Protein AF-A0A351FNK7-F1 (afdb_monomer)

Structure (mmCIF, N/CA/C/O backbone):
data_AF-A0A351FNK7-F1
#
_entry.id   AF-A0A351FNK7-F1
#
loop_
_atom_site.group_PDB
_atom_site.id
_atom_site.type_symbol
_atom_site.label_atom_id
_atom_site.label_alt_id
_atom_site.label_comp_id
_atom_site.label_asym_id
_atom_site.label_entity_id
_atom_site.label_seq_i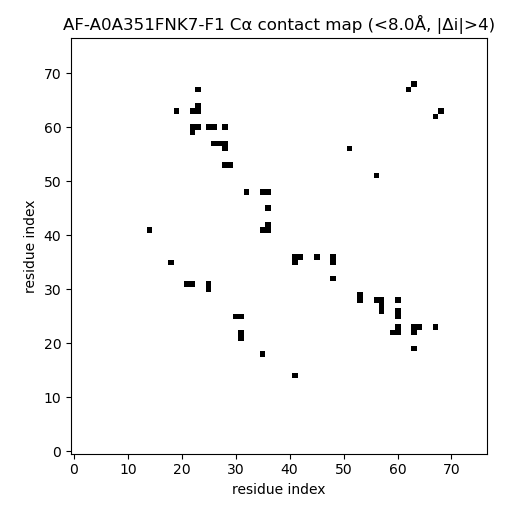d
_atom_site.pdbx_PDB_ins_code
_atom_site.Cartn_x
_atom_site.Cartn_y
_atom_site.Cartn_z
_atom_site.occupancy
_atom_site.B_iso_or_equiv
_atom_site.auth_seq_id
_atom_site.auth_comp_id
_atom_site.auth_asym_id
_atom_site.auth_atom_id
_atom_site.pdbx_PDB_model_num
ATOM 1 N N . MET A 1 1 ? 11.858 12.952 -24.492 1.00 40.62 1 MET A N 1
ATOM 2 C CA . MET A 1 1 ? 11.489 11.533 -24.659 1.00 40.62 1 MET A CA 1
ATOM 3 C C . MET A 1 1 ? 10.089 11.382 -24.089 1.00 40.62 1 MET A C 1
ATOM 5 O O . MET A 1 1 ? 9.949 11.366 -22.878 1.00 40.62 1 MET A O 1
ATOM 9 N N . ASN A 1 2 ? 9.057 11.403 -24.936 1.00 43.91 2 ASN A N 1
ATOM 10 C CA . ASN A 1 2 ? 7.673 11.226 -24.493 1.00 43.91 2 ASN A CA 1
ATOM 11 C C . ASN A 1 2 ? 7.366 9.729 -24.489 1.00 43.91 2 ASN A C 1
ATOM 13 O O . ASN A 1 2 ? 7.115 9.163 -25.550 1.00 43.91 2 ASN A O 1
ATOM 17 N N . GLN A 1 3 ? 7.413 9.087 -23.321 1.00 45.94 3 GLN A N 1
ATOM 18 C CA . GLN A 1 3 ? 6.832 7.756 -23.172 1.00 45.94 3 GLN A CA 1
ATOM 19 C C . GLN A 1 3 ? 5.327 7.909 -22.974 1.00 45.94 3 GLN A C 1
ATOM 21 O O . GLN A 1 3 ? 4.834 8.183 -21.884 1.00 45.94 3 GLN A O 1
ATOM 26 N N . THR A 1 4 ? 4.593 7.774 -24.070 1.00 48.88 4 THR A N 1
ATOM 27 C CA . THR A 1 4 ? 3.157 7.517 -24.051 1.00 48.88 4 THR A CA 1
ATOM 28 C C . THR A 1 4 ? 2.985 6.061 -23.617 1.00 48.88 4 THR A C 1
ATOM 30 O O . THR A 1 4 ? 3.193 5.159 -24.424 1.00 48.88 4 THR A O 1
ATOM 33 N N . LEU A 1 5 ? 2.688 5.815 -22.337 1.00 52.84 5 LEU A N 1
ATOM 34 C CA . LEU A 1 5 ? 2.304 4.483 -21.859 1.00 52.84 5 LEU A CA 1
ATOM 35 C C . LEU A 1 5 ? 0.998 4.080 -22.572 1.00 52.84 5 LEU A C 1
ATOM 37 O O . LEU A 1 5 ? -0.013 4.768 -22.405 1.00 52.84 5 LEU A O 1
ATOM 41 N N . PRO A 1 6 ? 0.988 3.026 -23.407 1.00 43.41 6 PRO A N 1
ATOM 42 C CA . PRO A 1 6 ? -0.222 2.612 -24.100 1.00 43.41 6 PRO A CA 1
ATOM 43 C C . PRO A 1 6 ? -1.173 1.932 -23.099 1.00 43.41 6 PRO A C 1
ATOM 45 O O . PRO A 1 6 ? -0.831 0.909 -22.519 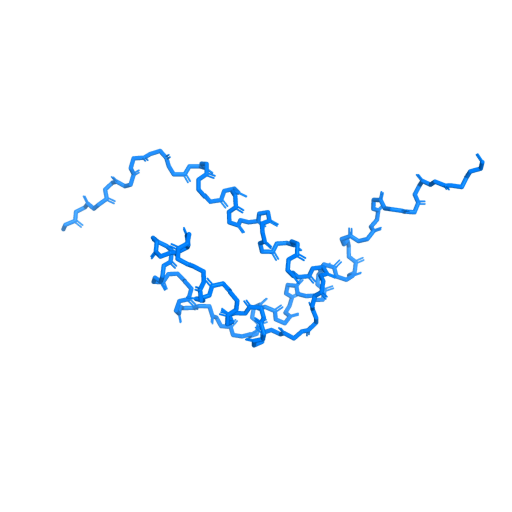1.00 43.41 6 PRO A O 1
ATOM 48 N N . CYS A 1 7 ? -2.368 2.500 -22.907 1.00 47.06 7 CYS A N 1
ATOM 49 C CA . CYS A 1 7 ? -3.524 1.893 -22.223 1.00 47.06 7 CYS A CA 1
ATOM 50 C C . CYS A 1 7 ? -3.233 1.213 -20.860 1.00 47.06 7 CYS A C 1
ATOM 52 O O . CYS A 1 7 ? -3.381 0.000 -20.707 1.00 47.06 7 CYS A O 1
ATOM 54 N N . THR A 1 8 ? -2.865 2.000 -19.848 1.00 57.03 8 THR A N 1
ATOM 55 C CA . THR A 1 8 ? -2.400 1.552 -18.519 1.00 57.03 8 THR A CA 1
ATOM 56 C C . THR A 1 8 ? -3.480 1.347 -17.439 1.00 57.03 8 THR A C 1
ATOM 58 O O . THR A 1 8 ? -3.137 1.263 -16.265 1.00 57.03 8 THR A O 1
ATOM 61 N N . ASP A 1 9 ? -4.771 1.217 -17.764 1.00 55.28 9 ASP A N 1
ATOM 62 C CA . ASP A 1 9 ? -5.806 1.047 -16.717 1.00 55.28 9 ASP A CA 1
ATOM 63 C C . ASP A 1 9 ? -5.754 -0.320 -16.010 1.00 55.28 9 ASP A C 1
ATOM 65 O O . ASP A 1 9 ? -5.941 -0.419 -14.799 1.00 55.28 9 ASP A O 1
ATOM 69 N N . LYS A 1 10 ? -5.471 -1.405 -16.743 1.00 61.72 10 LYS A N 1
ATOM 70 C CA . LYS A 1 10 ? -5.513 -2.768 -16.175 1.00 61.72 10 LYS A CA 1
ATOM 71 C C . LYS A 1 10 ? -4.387 -3.069 -15.170 1.00 61.72 10 LYS A C 1
ATOM 73 O O . LYS A 1 10 ? -4.692 -3.660 -14.136 1.00 61.72 10 LYS A O 1
ATOM 78 N N . PRO A 1 11 ? -3.117 -2.690 -15.420 1.00 76.81 11 PRO A N 1
ATOM 79 C CA . PRO A 1 11 ? -2.037 -2.926 -14.460 1.00 76.81 11 PRO A CA 1
ATOM 80 C C . PRO A 1 11 ? -2.193 -2.095 -13.183 1.00 76.81 11 PRO A C 1
ATOM 82 O O . PRO A 1 11 ? -1.905 -2.589 -12.097 1.00 76.81 11 PRO A O 1
ATOM 85 N N . LEU A 1 12 ? -2.692 -0.859 -13.306 1.00 81.31 12 LEU A N 1
ATOM 86 C CA . LEU A 1 12 ? -2.893 0.029 -12.164 1.00 81.31 12 LEU A CA 1
ATOM 87 C C . LEU A 1 12 ? -4.031 -0.457 -11.262 1.00 81.31 12 LEU A C 1
ATOM 89 O O . LEU A 1 12 ? -3.861 -0.498 -10.049 1.00 81.31 12 LEU A O 1
ATOM 93 N N . ALA A 1 13 ? -5.156 -0.882 -11.842 1.00 86.06 13 ALA A N 1
ATOM 94 C CA . ALA A 1 13 ? -6.266 -1.434 -11.069 1.00 86.06 13 ALA A CA 1
ATOM 95 C C . ALA A 1 13 ? -5.856 -2.702 -10.297 1.00 86.06 13 ALA A C 1
ATOM 97 O O . ALA A 1 13 ? -6.219 -2.860 -9.134 1.00 86.06 13 ALA A O 1
ATOM 98 N N . ALA A 1 14 ? -5.062 -3.582 -10.919 1.00 89.25 14 ALA A N 1
ATOM 99 C CA . ALA A 1 14 ? -4.534 -4.774 -10.255 1.00 89.25 14 ALA A CA 1
ATOM 100 C C . ALA A 1 14 ? -3.582 -4.417 -9.102 1.00 89.25 14 ALA A C 1
ATOM 102 O O . ALA A 1 14 ? -3.678 -5.002 -8.027 1.00 89.25 14 ALA A O 1
ATOM 103 N N . PHE A 1 15 ? -2.705 -3.431 -9.308 1.00 90.50 15 PHE A N 1
ATOM 104 C CA . PHE A 1 15 ? -1.822 -2.923 -8.259 1.00 90.50 15 PHE A CA 1
ATOM 105 C C . PHE A 1 15 ? -2.608 -2.325 -7.087 1.00 90.50 15 PHE A C 1
ATOM 107 O O . PHE A 1 15 ? -2.325 -2.627 -5.933 1.00 90.50 15 PHE A O 1
ATOM 114 N N . GLN A 1 16 ? -3.615 -1.499 -7.373 1.00 89.88 16 GLN A N 1
ATOM 115 C CA . GLN A 1 16 ? -4.444 -0.866 -6.347 1.00 89.88 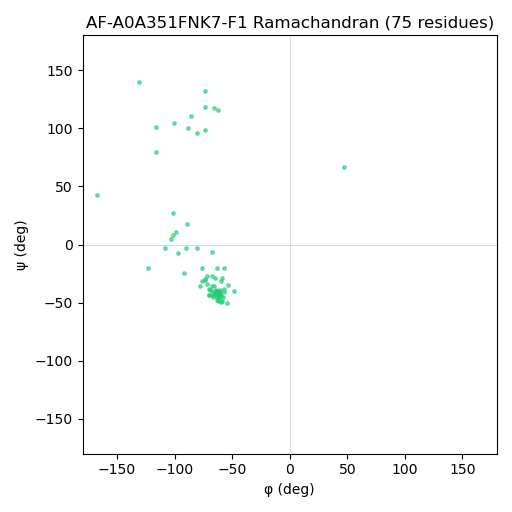16 GLN A CA 1
ATOM 116 C C . GLN A 1 16 ? -5.239 -1.891 -5.534 1.00 89.88 16 GLN A C 1
ATOM 118 O O . GLN A 1 16 ? -5.346 -1.738 -4.321 1.00 89.88 16 GLN A O 1
ATOM 123 N N . ALA A 1 17 ? -5.765 -2.937 -6.179 1.00 90.94 17 ALA A N 1
ATOM 124 C CA . ALA A 1 17 ? -6.448 -4.026 -5.488 1.00 90.94 17 ALA A CA 1
ATOM 125 C C . ALA A 1 17 ? -5.502 -4.763 -4.525 1.00 90.94 17 ALA A C 1
ATOM 127 O O . ALA A 1 17 ? -5.824 -4.901 -3.349 1.00 90.94 17 ALA A O 1
ATOM 128 N N . GLU A 1 18 ? -4.309 -5.145 -4.990 1.00 92.69 18 GLU A N 1
ATOM 129 C CA . GLU A 1 18 ? -3.295 -5.794 -4.146 1.00 92.69 18 GLU A CA 1
ATOM 130 C C . GLU A 1 18 ? -2.848 -4.878 -2.992 1.00 92.69 18 GLU A C 1
ATOM 132 O O . GLU A 1 18 ? -2.764 -5.316 -1.848 1.00 92.69 18 GLU A O 1
ATOM 137 N N . LEU A 1 19 ? -2.617 -3.587 -3.255 1.00 92.75 19 LEU A N 1
ATOM 138 C CA . LEU A 1 19 ? -2.272 -2.614 -2.217 1.00 92.75 19 LEU A CA 1
ATOM 139 C C . LEU A 1 19 ? -3.360 -2.538 -1.136 1.00 92.75 19 LEU A C 1
ATOM 141 O O . LEU A 1 19 ? -3.039 -2.537 0.048 1.00 92.75 19 LEU A O 1
ATOM 145 N N . LEU A 1 20 ? -4.637 -2.491 -1.523 1.00 91.81 20 LEU A N 1
ATOM 146 C CA . LEU A 1 20 ? -5.750 -2.473 -0.572 1.00 91.81 20 LEU A CA 1
ATOM 147 C C . LEU A 1 20 ? -5.828 -3.767 0.249 1.00 91.81 20 LEU A C 1
ATOM 149 O O . LEU A 1 20 ? -6.051 -3.695 1.455 1.00 91.81 20 LEU A O 1
ATOM 153 N N . GLU A 1 21 ? -5.597 -4.928 -0.366 1.00 90.88 21 GLU A N 1
ATOM 154 C CA . GLU A 1 21 ? -5.527 -6.206 0.354 1.00 90.88 21 GLU A CA 1
ATOM 155 C C . GLU A 1 21 ? -4.370 -6.236 1.364 1.00 90.88 21 GLU A C 1
ATOM 157 O O . GLU A 1 21 ? -4.534 -6.725 2.483 1.00 90.88 21 GLU A O 1
ATOM 162 N N . LEU A 1 22 ? -3.205 -5.686 1.012 1.00 93.00 22 LEU A N 1
ATOM 163 C CA . LEU A 1 22 ? -2.068 -5.578 1.928 1.00 93.00 22 LEU A CA 1
ATOM 164 C C . LEU A 1 22 ? -2.356 -4.629 3.096 1.00 93.00 22 LEU A C 1
ATOM 166 O O . LEU A 1 22 ? -2.047 -4.968 4.238 1.00 93.00 22 LEU A O 1
ATOM 170 N N . LEU A 1 23 ? -2.978 -3.480 2.820 1.00 92.69 23 LEU A N 1
ATOM 171 C CA . LEU A 1 23 ? -3.373 -2.490 3.828 1.00 92.69 23 LEU A CA 1
ATOM 172 C C . LEU A 1 23 ? -4.447 -3.015 4.793 1.00 92.69 23 LEU A C 1
ATOM 174 O O . LEU A 1 23 ? -4.503 -2.575 5.938 1.00 92.69 23 LEU A O 1
ATOM 178 N N . ASP A 1 24 ? -5.304 -3.940 4.353 1.00 89.94 24 ASP A N 1
ATOM 179 C CA . ASP A 1 24 ? -6.293 -4.585 5.227 1.00 89.94 24 ASP A CA 1
ATOM 180 C C . ASP A 1 24 ? -5.657 -5.657 6.132 1.00 89.94 24 ASP A C 1
ATOM 182 O O . 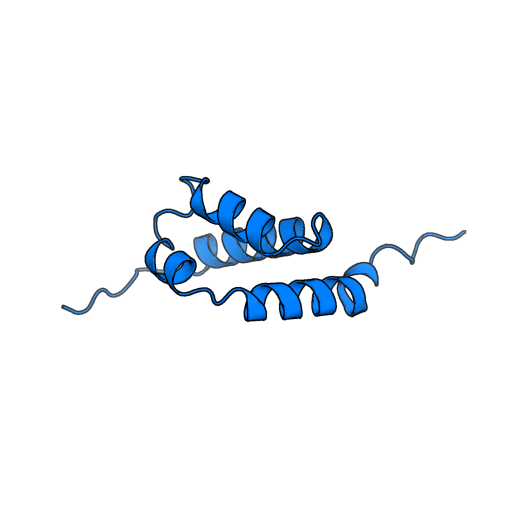ASP A 1 24 ? -6.090 -5.873 7.267 1.00 89.94 24 ASP A O 1
ATOM 186 N N . ARG A 1 25 ? -4.597 -6.319 5.650 1.00 89.06 25 ARG A N 1
ATOM 187 C CA . ARG A 1 25 ? -3.947 -7.453 6.330 1.00 89.06 25 ARG A CA 1
ATOM 188 C C . ARG A 1 25 ? -2.785 -7.072 7.241 1.00 89.06 25 ARG A C 1
ATOM 190 O O . ARG A 1 25 ? -2.455 -7.862 8.127 1.00 89.06 25 ARG A O 1
ATOM 197 N N . SER A 1 26 ? -2.140 -5.934 7.006 1.00 88.38 26 SER A N 1
ATOM 198 C CA . SER A 1 26 ? -0.963 -5.481 7.748 1.00 88.38 26 SER A CA 1
ATOM 199 C C . SER A 1 26 ? -1.126 -4.034 8.196 1.00 88.38 26 SER A C 1
ATOM 201 O O . SER A 1 26 ? -1.631 -3.191 7.461 1.00 88.38 26 SER A O 1
ATOM 203 N N . ASP A 1 27 ? -0.683 -3.748 9.415 1.00 87.62 27 ASP A N 1
ATOM 204 C CA . ASP A 1 27 ? -0.611 -2.407 9.986 1.00 87.62 27 ASP A CA 1
ATOM 205 C C . ASP A 1 27 ? 0.812 -1.834 9.988 1.00 87.62 27 ASP A C 1
ATOM 207 O O . ASP A 1 27 ? 1.009 -0.739 10.510 1.00 87.62 27 ASP A O 1
ATOM 211 N N . ASP A 1 28 ? 1.778 -2.548 9.397 1.00 92.12 28 ASP A N 1
ATOM 212 C CA . ASP A 1 28 ? 3.180 -2.146 9.282 1.00 92.12 28 ASP A CA 1
ATOM 213 C C . ASP A 1 28 ? 3.469 -1.587 7.867 1.00 92.12 28 ASP A C 1
ATOM 215 O O . ASP A 1 28 ? 3.612 -2.357 6.904 1.00 92.12 28 ASP A O 1
ATOM 219 N N . PRO A 1 29 ? 3.600 -0.253 7.719 1.00 90.31 29 PRO A N 1
ATOM 220 C CA . PRO A 1 29 ? 3.905 0.404 6.447 1.00 90.31 29 PRO A CA 1
ATOM 221 C C . PRO A 1 29 ? 5.199 -0.089 5.790 1.00 90.31 29 PRO A C 1
ATOM 223 O O . PRO A 1 29 ? 5.248 -0.258 4.569 1.00 90.31 29 PRO A O 1
ATOM 226 N N . ASP A 1 30 ? 6.239 -0.369 6.581 1.00 90.69 30 ASP A N 1
ATOM 227 C CA . ASP A 1 30 ? 7.533 -0.827 6.069 1.00 90.69 30 ASP A CA 1
ATOM 228 C C . ASP A 1 30 ? 7.434 -2.262 5.551 1.00 90.69 30 ASP A C 1
ATOM 230 O O . ASP A 1 30 ? 8.110 -2.657 4.596 1.00 90.69 30 ASP A O 1
ATOM 234 N N . GLN A 1 31 ? 6.607 -3.092 6.187 1.00 91.62 31 GLN A N 1
ATOM 235 C CA . GLN A 1 31 ? 6.316 -4.430 5.686 1.00 91.62 31 GLN A CA 1
ATOM 236 C C . GLN A 1 31 ? 5.545 -4.377 4.362 1.00 91.62 31 GLN A C 1
ATOM 238 O O . GLN A 1 31 ? 5.920 -5.096 3.433 1.00 91.62 31 GLN A O 1
ATOM 243 N N . ILE A 1 32 ? 4.524 -3.523 4.255 1.00 92.62 32 ILE A N 1
ATOM 244 C CA . ILE A 1 32 ? 3.736 -3.351 3.025 1.00 92.62 32 ILE A CA 1
ATOM 245 C C . ILE A 1 32 ? 4.640 -2.902 1.872 1.00 92.62 32 ILE A C 1
ATOM 247 O O . ILE A 1 32 ? 4.653 -3.534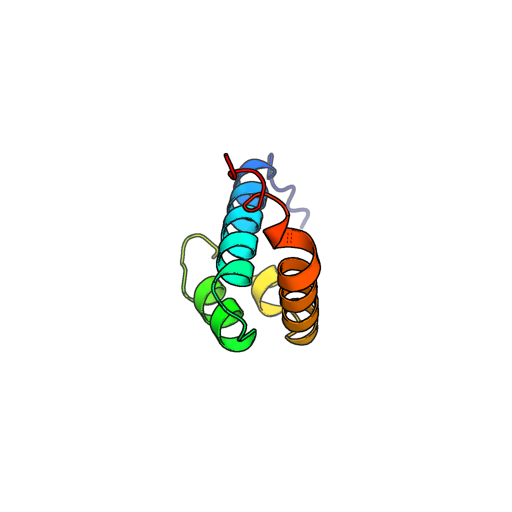 0.814 1.00 92.62 32 ILE A O 1
ATOM 251 N N . LEU A 1 33 ? 5.461 -1.869 2.089 1.00 91.44 33 LEU A N 1
ATOM 252 C CA . LEU A 1 33 ? 6.359 -1.348 1.058 1.00 91.44 33 LEU A CA 1
ATOM 253 C C . LEU A 1 33 ? 7.376 -2.399 0.594 1.00 91.44 33 LEU A C 1
ATOM 255 O O . LEU A 1 33 ? 7.572 -2.581 -0.608 1.00 91.44 33 LEU A O 1
ATOM 259 N N . ARG A 1 34 ? 7.976 -3.149 1.529 1.00 91.12 34 ARG A N 1
ATOM 260 C CA . ARG A 1 34 ? 8.912 -4.236 1.193 1.00 91.12 34 ARG A CA 1
ATOM 261 C C . ARG A 1 34 ? 8.259 -5.332 0.359 1.00 91.12 34 ARG A C 1
ATOM 263 O O . ARG A 1 34 ? 8.902 -5.843 -0.552 1.00 91.12 34 ARG A O 1
ATOM 270 N N . GLN A 1 35 ? 7.011 -5.700 0.648 1.00 92.44 35 GLN A N 1
ATOM 271 C CA . GLN A 1 35 ? 6.298 -6.711 -0.138 1.00 92.44 35 GLN A CA 1
ATOM 272 C C . GLN A 1 35 ? 6.025 -6.228 -1.564 1.00 92.44 35 GLN A C 1
ATOM 274 O O . GLN A 1 35 ? 6.284 -6.965 -2.513 1.00 92.44 35 GLN A O 1
ATOM 279 N N . LEU A 1 36 ? 5.593 -4.974 -1.721 1.00 91.12 36 LEU A N 1
ATOM 280 C CA . LEU A 1 36 ? 5.368 -4.374 -3.038 1.00 91.12 36 LEU A CA 1
ATOM 281 C C . LEU A 1 36 ? 6.661 -4.282 -3.857 1.00 91.12 36 LEU A C 1
ATOM 283 O O . LEU A 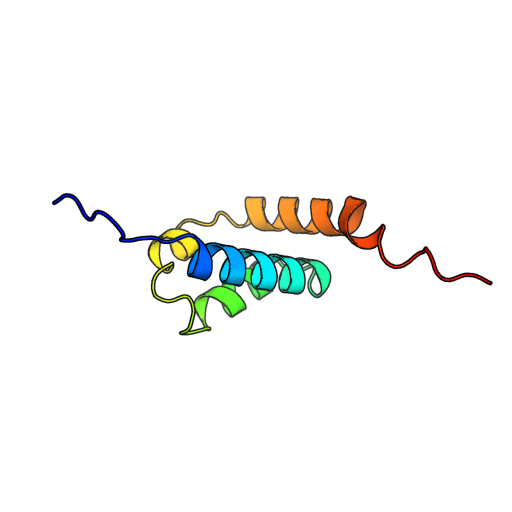1 36 ? 6.652 -4.578 -5.047 1.00 91.12 36 LEU A O 1
ATOM 287 N N . GLN A 1 37 ? 7.778 -3.916 -3.224 1.00 90.81 37 GLN A N 1
ATOM 288 C CA . GLN A 1 37 ? 9.083 -3.806 -3.885 1.00 90.81 37 GLN A CA 1
ATOM 289 C C . GLN A 1 37 ? 9.717 -5.167 -4.213 1.00 90.81 37 GLN A C 1
ATOM 291 O O . GLN A 1 37 ? 10.461 -5.277 -5.187 1.00 90.81 37 GLN A O 1
ATOM 296 N N . ALA A 1 38 ? 9.451 -6.204 -3.413 1.00 91.62 38 ALA A N 1
ATOM 297 C CA . ALA A 1 38 ? 9.975 -7.550 -3.646 1.00 91.62 38 ALA A CA 1
ATOM 298 C C . ALA A 1 38 ? 9.237 -8.296 -4.771 1.00 91.62 38 ALA A C 1
ATOM 300 O O . ALA A 1 38 ? 9.767 -9.263 -5.324 1.00 91.62 38 ALA A O 1
ATOM 301 N N . ASP A 1 39 ? 8.020 -7.872 -5.113 1.00 91.56 39 ASP A N 1
ATOM 302 C CA . ASP A 1 39 ? 7.207 -8.531 -6.123 1.00 91.56 39 ASP A CA 1
ATOM 303 C C . ASP A 1 39 ? 7.528 -8.029 -7.539 1.00 91.56 39 ASP A C 1
ATOM 305 O O . ASP A 1 39 ? 7.197 -6.915 -7.949 1.00 91.56 39 ASP A O 1
ATOM 309 N N . SER A 1 40 ? 8.133 -8.917 -8.331 1.00 88.00 40 SER A N 1
ATOM 310 C CA . SER A 1 40 ? 8.497 -8.652 -9.726 1.00 88.00 40 SER A CA 1
ATOM 311 C C . SER A 1 40 ? 7.323 -8.240 -10.629 1.00 88.00 40 SER A C 1
ATOM 313 O O . SER A 1 40 ? 7.557 -7.601 -11.658 1.00 88.00 40 SER A O 1
ATOM 315 N N . ARG A 1 41 ? 6.067 -8.540 -10.250 1.00 89.62 41 ARG A N 1
ATOM 316 C CA . ARG A 1 41 ? 4.864 -8.077 -10.969 1.00 89.62 41 ARG A CA 1
ATOM 317 C C . ARG A 1 41 ? 4.787 -6.550 -11.037 1.00 89.62 41 ARG A C 1
ATOM 319 O O . ARG A 1 41 ? 4.243 -6.016 -12.004 1.00 89.62 41 ARG A O 1
ATOM 326 N N . TRP A 1 42 ? 5.360 -5.854 -10.053 1.00 89.38 42 TRP A N 1
ATOM 327 C CA . TRP A 1 42 ? 5.283 -4.399 -9.914 1.00 89.38 42 TRP A CA 1
ATOM 328 C C . TRP A 1 42 ? 6.543 -3.661 -10.372 1.00 89.38 42 TRP A C 1
ATOM 330 O O . TRP A 1 42 ? 6.608 -2.443 -10.237 1.00 89.38 42 TRP A O 1
ATOM 340 N N . LEU A 1 43 ? 7.506 -4.350 -11.000 1.00 85.25 43 LEU A N 1
ATOM 341 C CA . LEU A 1 43 ? 8.695 -3.724 -11.602 1.00 85.25 43 LEU A CA 1
ATOM 342 C C . LEU A 1 43 ? 8.383 -2.511 -12.504 1.00 85.25 43 LEU A C 1
ATOM 344 O O . LEU A 1 43 ? 9.104 -1.518 -12.405 1.00 85.25 43 LEU A O 1
ATOM 348 N N . PRO A 1 44 ? 7.321 -2.513 -13.342 1.00 86.62 44 PRO A N 1
ATOM 349 C CA . PRO A 1 44 ? 6.964 -1.338 -14.144 1.00 86.62 44 PRO A CA 1
ATOM 350 C C . PRO A 1 44 ? 6.562 -0.107 -13.319 1.00 86.62 44 PRO A C 1
ATOM 352 O O . PRO A 1 44 ? 6.599 1.007 -13.830 1.00 86.62 44 PRO A O 1
ATOM 355 N N . LEU A 1 45 ? 6.170 -0.306 -12.058 1.00 85.00 45 LEU A N 1
ATOM 356 C CA . LEU A 1 45 ? 5.842 0.741 -11.090 1.00 85.00 45 LEU A CA 1
ATOM 357 C C . LEU A 1 45 ? 7.020 1.032 -10.148 1.00 85.00 45 LEU A C 1
ATOM 359 O O . LEU A 1 45 ? 6.838 1.727 -9.157 1.00 85.00 45 LEU A O 1
ATOM 363 N N . GLY A 1 46 ? 8.220 0.515 -10.428 1.00 84.06 46 GLY A N 1
ATOM 364 C CA . GLY A 1 46 ? 9.375 0.619 -9.535 1.00 84.06 46 GLY A CA 1
ATOM 365 C C . GLY A 1 46 ? 9.755 2.056 -9.171 1.00 84.06 46 GLY A C 1
ATOM 366 O O . GLY A 1 46 ? 10.028 2.319 -8.006 1.00 84.06 46 GLY A O 1
ATOM 367 N N . GLU A 1 47 ? 9.710 2.993 -10.128 1.00 85.38 47 GLU A N 1
ATOM 368 C CA . GLU A 1 47 ? 9.937 4.424 -9.848 1.00 85.38 47 GLU A CA 1
ATOM 369 C C . GLU A 1 47 ? 8.867 4.981 -8.901 1.00 85.38 47 GLU A C 1
ATOM 371 O O . GLU A 1 47 ? 9.191 5.600 -7.896 1.00 85.38 47 GLU A O 1
ATOM 376 N N . PHE A 1 48 ? 7.593 4.665 -9.154 1.00 84.56 48 PHE A N 1
ATOM 377 C CA . PHE A 1 48 ? 6.496 5.056 -8.269 1.00 84.56 48 PHE A CA 1
ATOM 378 C C . PHE A 1 48 ? 6.667 4.476 -6.857 1.00 84.56 48 PHE A C 1
ATOM 380 O O . PHE A 1 48 ? 6.506 5.199 -5.883 1.00 84.56 48 PHE A O 1
ATOM 387 N N . LEU A 1 49 ? 7.031 3.196 -6.738 1.00 87.31 49 LEU A N 1
ATOM 388 C CA . LEU A 1 49 ? 7.264 2.523 -5.456 1.00 87.31 49 LEU A CA 1
ATOM 389 C C . LEU A 1 49 ? 8.491 3.051 -4.703 1.00 87.31 49 LEU A C 1
ATOM 391 O O . LEU A 1 49 ? 8.542 2.927 -3.480 1.00 87.31 49 LEU A O 1
ATOM 395 N N . ALA A 1 50 ? 9.486 3.593 -5.406 1.00 86.81 50 ALA A N 1
ATOM 396 C CA . ALA A 1 50 ? 10.657 4.211 -4.790 1.00 86.81 50 ALA A CA 1
ATOM 397 C C . ALA A 1 50 ? 10.331 5.581 -4.173 1.00 86.81 50 ALA A C 1
ATOM 399 O O . ALA A 1 50 ? 10.936 5.949 -3.168 1.00 86.81 50 ALA A O 1
ATOM 400 N N . ASP A 1 51 ? 9.349 6.287 -4.739 1.00 89.94 51 ASP A N 1
ATOM 401 C CA . ASP A 1 51 ? 8.925 7.620 -4.302 1.00 89.94 51 ASP A CA 1
ATOM 402 C C . ASP A 1 51 ? 7.807 7.595 -3.241 1.00 89.94 51 ASP A C 1
ATOM 404 O O . ASP A 1 51 ? 7.396 8.648 -2.749 1.00 89.94 51 ASP A O 1
ATOM 408 N N . ILE A 1 52 ? 7.296 6.416 -2.862 1.00 88.38 52 ILE A N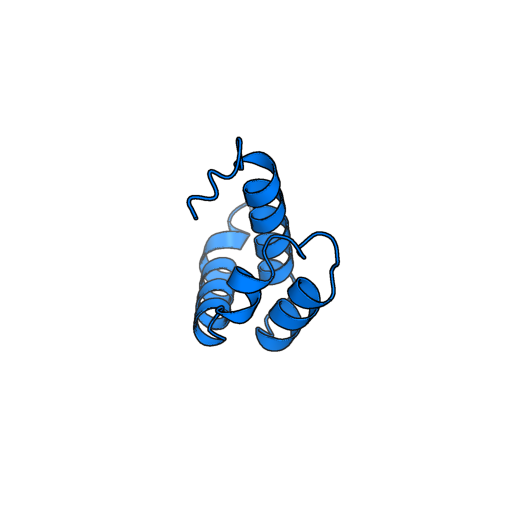 1
ATOM 409 C CA . ILE A 1 52 ? 6.286 6.313 -1.800 1.00 88.38 52 ILE A CA 1
ATOM 410 C C . ILE A 1 52 ? 6.896 6.746 -0.466 1.00 88.38 52 ILE A C 1
ATOM 412 O O . ILE A 1 52 ? 7.776 6.088 0.090 1.00 88.38 52 ILE A O 1
ATOM 416 N N . GLU A 1 53 ?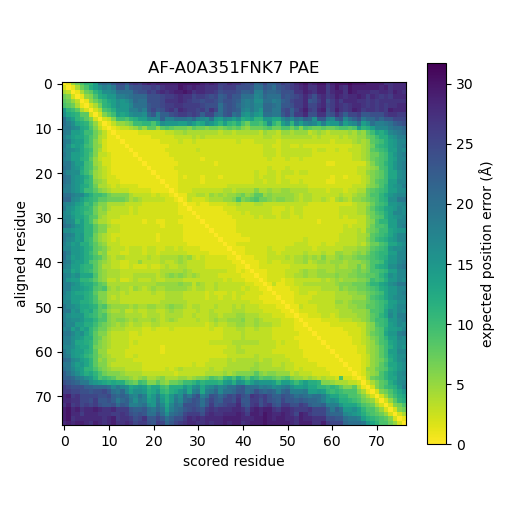 6.351 7.819 0.102 1.00 87.38 53 GLU A N 1
ATOM 417 C CA . GLU A 1 53 ? 6.671 8.220 1.465 1.00 87.38 53 GLU A CA 1
ATOM 418 C C . GLU A 1 53 ? 5.998 7.271 2.476 1.00 87.38 53 GLU A C 1
ATOM 420 O O . GLU A 1 53 ? 4.783 7.063 2.397 1.00 87.38 53 GLU A O 1
ATOM 425 N N . PRO A 1 54 ? 6.718 6.759 3.494 1.00 84.06 54 PRO A N 1
ATOM 426 C CA . PRO A 1 54 ? 6.140 5.874 4.514 1.00 84.06 54 PRO A CA 1
ATOM 427 C C . PRO A 1 54 ? 4.891 6.447 5.202 1.00 84.06 54 PRO A C 1
ATOM 429 O O . PRO A 1 54 ? 3.926 5.727 5.451 1.00 84.06 54 PRO A O 1
ATOM 432 N N . ARG A 1 55 ? 4.846 7.772 5.403 1.00 88.75 55 ARG A N 1
ATOM 433 C CA . ARG A 1 55 ? 3.680 8.481 5.959 1.00 88.75 55 ARG A CA 1
ATOM 434 C C . ARG A 1 55 ? 2.408 8.317 5.130 1.00 88.75 55 ARG A C 1
ATOM 436 O O . ARG A 1 55 ? 1.313 8.338 5.685 1.00 88.75 55 ARG A O 1
ATOM 443 N N . MET A 1 56 ? 2.518 8.164 3.811 1.00 91.00 56 MET A N 1
ATOM 444 C CA . MET A 1 56 ? 1.346 7.914 2.971 1.00 91.00 56 MET A CA 1
ATOM 445 C C . MET A 1 56 ? 0.738 6.545 3.265 1.00 91.00 56 MET A C 1
ATOM 447 O O . MET A 1 56 ? -0.484 6.421 3.317 1.00 91.00 56 MET A O 1
ATOM 451 N N . LEU A 1 57 ? 1.582 5.533 3.483 1.00 91.88 57 LEU A N 1
ATOM 452 C CA . LEU A 1 57 ? 1.136 4.192 3.846 1.00 91.88 57 LEU A CA 1
ATOM 453 C C . LEU A 1 57 ? 0.553 4.164 5.262 1.00 91.88 57 LEU A C 1
ATOM 455 O O . LEU A 1 57 ? -0.491 3.552 5.451 1.00 91.88 57 LEU A O 1
ATOM 459 N N . GLU A 1 58 ? 1.139 4.890 6.219 1.00 92.25 58 GLU A N 1
ATOM 460 C CA . GLU A 1 58 ? 0.552 5.075 7.558 1.00 92.25 58 GLU A CA 1
ATOM 461 C C . GLU A 1 58 ? -0.882 5.616 7.473 1.00 92.25 58 GLU A C 1
ATOM 463 O O . GLU A 1 58 ? -1.809 5.045 8.046 1.00 92.25 58 GLU A O 1
ATOM 468 N N . VAL A 1 59 ? -1.088 6.691 6.703 1.00 93.38 59 VAL A N 1
ATOM 469 C CA . VAL A 1 59 ? -2.425 7.264 6.498 1.00 93.38 59 VAL A CA 1
ATOM 470 C C . VAL A 1 59 ? -3.341 6.258 5.806 1.00 93.38 59 VAL A C 1
ATOM 472 O O . VAL A 1 59 ? -4.480 6.085 6.231 1.00 93.38 59 VAL A O 1
ATOM 475 N N . ALA A 1 60 ? -2.866 5.571 4.766 1.00 92.44 60 ALA A N 1
ATOM 476 C CA . ALA A 1 60 ? -3.663 4.592 4.036 1.00 92.44 60 ALA A CA 1
ATOM 477 C C . ALA A 1 60 ? -4.125 3.428 4.930 1.00 92.44 60 ALA A C 1
ATOM 479 O O . ALA A 1 60 ? -5.288 3.034 4.848 1.00 92.44 60 ALA A O 1
ATOM 480 N N . VAL A 1 61 ? -3.261 2.932 5.821 1.00 93.00 61 VAL A N 1
ATOM 481 C CA . VAL A 1 61 ? -3.603 1.910 6.823 1.00 93.00 61 VAL A CA 1
ATOM 482 C C . VAL A 1 61 ? -4.741 2.406 7.715 1.00 93.00 61 VAL A C 1
ATOM 484 O O . VAL A 1 61 ? -5.742 1.712 7.894 1.00 93.00 61 VAL A O 1
ATOM 487 N N . GLU A 1 62 ? -4.638 3.628 8.238 1.00 92.25 62 GLU A N 1
ATOM 488 C CA . GLU A 1 62 ? -5.675 4.193 9.107 1.00 92.25 62 GLU A CA 1
ATOM 489 C C . GLU A 1 62 ? -7.001 4.430 8.365 1.00 92.25 62 GLU A C 1
ATOM 491 O O . GLU A 1 62 ? -8.080 4.182 8.917 1.00 92.25 62 GLU A O 1
ATOM 496 N N . LEU A 1 63 ? -6.944 4.830 7.088 1.00 91.69 63 LEU A N 1
ATOM 497 C CA . LEU A 1 63 ? -8.130 4.944 6.237 1.00 91.69 63 LEU A CA 1
ATOM 498 C C . LEU A 1 63 ? -8.807 3.573 6.037 1.00 91.69 63 LEU A C 1
ATOM 500 O O . LEU A 1 63 ? -10.022 3.445 6.210 1.00 91.69 63 LEU A O 1
ATOM 504 N N . VAL A 1 64 ? -8.039 2.533 5.705 1.00 90.75 64 VAL A N 1
ATOM 505 C CA . VAL A 1 64 ? -8.575 1.180 5.487 1.00 90.75 64 VAL A CA 1
ATOM 506 C C . VAL A 1 64 ? -9.154 0.602 6.780 1.00 90.75 64 VAL A C 1
ATOM 508 O O . VAL A 1 64 ? -10.266 0.078 6.763 1.00 90.75 64 VAL A O 1
ATOM 511 N N . LYS A 1 65 ? -8.502 0.794 7.931 1.00 87.12 65 LYS A N 1
ATOM 512 C CA . LYS A 1 65 ? -9.056 0.382 9.234 1.00 87.12 65 LYS A CA 1
ATOM 513 C C . LYS A 1 65 ? -10.383 1.069 9.555 1.00 87.12 65 LYS A C 1
ATOM 515 O O . LYS A 1 65 ? -11.308 0.426 10.048 1.00 87.12 65 LYS A O 1
ATOM 520 N N . THR A 1 66 ? -10.482 2.368 9.276 1.00 88.00 66 THR A N 1
ATOM 521 C CA . THR A 1 66 ? -11.645 3.184 9.659 1.00 88.00 66 THR A CA 1
ATOM 522 C C . THR A 1 66 ? -12.844 2.973 8.730 1.00 88.00 66 THR A C 1
ATOM 524 O O . THR A 1 66 ? -13.994 2.994 9.180 1.00 88.00 66 THR A O 1
ATOM 527 N N . TRP A 1 67 ? -12.605 2.773 7.430 1.00 84.06 67 TRP A N 1
ATOM 528 C CA . TRP A 1 67 ? -13.671 2.730 6.420 1.00 84.06 67 TRP A CA 1
ATOM 529 C C . TRP A 1 67 ? -13.725 1.442 5.589 1.00 84.06 67 TRP A C 1
ATOM 531 O O . TRP A 1 67 ? -14.784 1.144 5.039 1.00 84.06 67 TRP A O 1
ATOM 541 N N . GLY A 1 68 ? -12.650 0.656 5.520 1.00 74.81 68 GLY A N 1
ATOM 542 C CA . GLY A 1 68 ? -12.553 -0.555 4.693 1.00 74.81 68 GLY A CA 1
ATOM 543 C C . GLY A 1 68 ? -13.378 -1.744 5.198 1.00 74.81 68 GLY A C 1
ATOM 544 O O . GLY A 1 68 ? -13.857 -2.542 4.399 1.00 74.81 68 GLY A O 1
ATOM 545 N N . ARG A 1 69 ? -13.648 -1.829 6.508 1.00 64.69 69 ARG A N 1
ATOM 546 C CA . ARG A 1 69 ? -14.385 -2.957 7.117 1.00 64.69 69 ARG A CA 1
ATOM 547 C C . ARG A 1 69 ? -15.909 -2.908 6.981 1.00 64.69 69 ARG A C 1
ATOM 549 O O . ARG A 1 69 ? -16.586 -3.846 7.389 1.00 64.69 69 ARG A O 1
ATOM 556 N N . ARG A 1 70 ? -16.485 -1.858 6.386 1.00 58.88 70 ARG A N 1
ATOM 557 C CA . ARG A 1 70 ? -17.954 -1.696 6.331 1.00 58.88 70 ARG A CA 1
ATOM 558 C C . ARG A 1 70 ? -18.690 -2.728 5.462 1.00 58.88 70 ARG A C 1
ATOM 560 O O . ARG A 1 70 ? -19.916 -2.747 5.486 1.00 58.88 70 ARG A O 1
ATOM 567 N N . SER A 1 71 ? -17.982 -3.591 4.734 1.00 54.16 71 SER A N 1
ATOM 568 C CA . SER A 1 71 ? -18.590 -4.583 3.834 1.00 54.16 71 SER A CA 1
ATOM 569 C C . SER A 1 71 ? -18.743 -5.987 4.438 1.00 54.16 71 SER A C 1
ATOM 571 O O . SER A 1 71 ? -19.374 -6.831 3.811 1.00 54.16 71 SER A O 1
ATOM 573 N N . SER A 1 72 ? -18.203 -6.257 5.633 1.00 54.16 72 SER A N 1
ATOM 574 C CA . SER A 1 72 ? -18.270 -7.583 6.280 1.00 54.16 72 SER A CA 1
ATOM 575 C C . SER A 1 72 ? -19.206 -7.660 7.498 1.00 54.16 72 SER A C 1
ATOM 577 O O . SER A 1 72 ? -19.439 -8.753 8.004 1.00 54.16 72 SER A O 1
ATOM 579 N N . GLU A 1 73 ? -19.826 -6.551 7.918 1.00 51.88 73 GLU A N 1
ATOM 580 C CA . GLU A 1 73 ? -20.834 -6.510 9.001 1.00 51.88 73 GLU A CA 1
ATOM 581 C C . GLU A 1 73 ? -22.292 -6.431 8.491 1.00 51.88 73 GLU A C 1
ATOM 583 O O . GLU A 1 73 ? -23.186 -5.944 9.178 1.00 51.88 73 GLU A O 1
ATOM 588 N N . THR A 1 74 ? -22.569 -6.940 7.286 1.00 49.97 74 THR A N 1
ATOM 589 C CA . THR A 1 74 ? -23.940 -7.285 6.855 1.00 49.97 74 THR A CA 1
ATOM 590 C C . THR A 1 74 ? -24.033 -8.786 6.606 1.00 49.97 74 THR A C 1
ATOM 592 O O . THR A 1 74 ? -23.947 -9.272 5.484 1.00 49.97 74 THR A O 1
ATOM 595 N N . GLY A 1 75 ? -24.171 -9.524 7.704 1.00 49.44 75 GLY A N 1
ATOM 596 C CA . GLY A 1 75 ? -24.329 -10.975 7.715 1.00 49.44 75 GLY A CA 1
ATOM 597 C C . GLY A 1 75 ? -24.764 -11.493 9.084 1.00 49.44 75 GLY A C 1
ATOM 598 O O . GLY A 1 75 ? -24.216 -12.481 9.556 1.00 49.44 75 GLY A O 1
ATOM 599 N N . THR A 1 76 ? -25.710 -10.803 9.723 1.00 49.66 76 THR A N 1
ATOM 600 C CA . THR A 1 76 ? -26.458 -11.306 10.881 1.00 49.66 76 THR A CA 1
ATOM 601 C C . THR A 1 76 ? -27.919 -11.394 10.455 1.00 49.66 76 THR A C 1
ATOM 603 O O . THR A 1 76 ? -28.553 -10.353 10.297 1.00 49.66 76 THR A O 1
ATOM 606 N N . ASP A 1 77 ? -28.389 -12.597 10.125 1.00 41.94 77 ASP A N 1
ATOM 607 C CA . ASP A 1 77 ? -29.476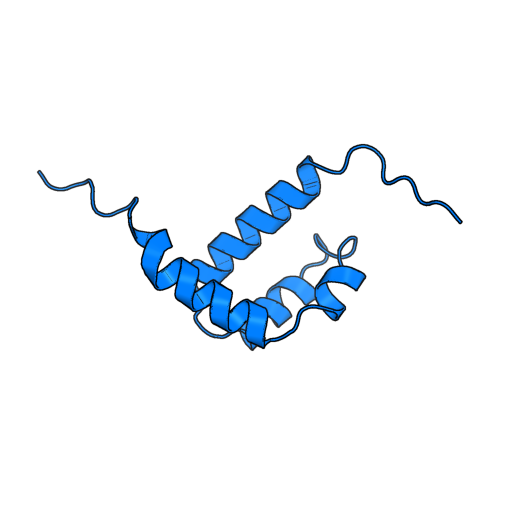 -13.307 10.829 1.00 41.94 77 ASP A CA 1
ATOM 608 C C . ASP A 1 77 ? -29.647 -14.715 10.228 1.00 41.94 77 ASP A C 1
ATOM 610 O O . ASP A 1 77 ? -29.861 -14.817 8.995 1.00 41.94 77 ASP A O 1
#

Secondary structure (DSSP, 8-state):
-----S--HHHHHHHHHHHHHHHHH---HHHHHHHHHH-GGGGGGHHHHHS--HHHHHHHHHHHHHHGGGGSS----

Radius of gyration: 14.95 Å; Cα contacts (8 Å, |Δi|>4): 33; chains: 1; bounding box: 41×25×36 Å

Solvent-accessible surface area (backbone atoms only — not comparable to full-atom values): 4853 Å² total; per-residue (Å²): 136,85,82,77,76,79,82,61,65,67,67,50,52,54,50,52,51,52,51,51,55,44,34,71,75,42,90,50,42,70,58,50,51,50,54,55,72,70,37,73,90,42,55,92,45,42,70,63,64,70,67,59,54,64,68,58,44,48,53,48,26,54,50,33,68,75,60,61,60,75,78,74,80,79,78,87,135

Foldseek 3Di:
DDPPPPPPPVLVVVVVVVLLVLLLVDLQLVVSLVVLCVDPSCVVCNVVSVPDDSVVSNVSSVVCVVPVPPPPPPDDD

pLDDT: mean 79.68, std 16.97, range [40.62, 93.38]

Mean predicted aligned error: 8.91 Å

Sequence (77 aa):
MNQTLPCTDKPLAAFQAELLELLDRSDDPDQILRQLQADSRWLPLGEFLADIEPRMLEVAVELVKTWGRRSSETGTD